Protein AF-A0A2M7BHI1-F1 (afdb_monomer_lite)

Structure (mmCIF, N/CA/C/O backbone):
data_AF-A0A2M7BHI1-F1
#
_entry.id   AF-A0A2M7BHI1-F1
#
loop_
_atom_site.group_PDB
_atom_site.id
_atom_site.type_symbol
_atom_site.label_atom_id
_atom_site.label_alt_id
_atom_site.label_comp_id
_atom_site.label_asym_id
_atom_site.label_entity_id
_atom_site.label_seq_id
_atom_site.pdbx_PDB_ins_code
_atom_site.Cartn_x
_atom_site.Cartn_y
_atom_site.Cartn_z
_atom_site.occupancy
_atom_site.B_iso_or_equiv
_atom_site.auth_seq_id
_atom_site.auth_comp_id
_atom_site.auth_asym_id
_atom_site.auth_atom_id
_atom_site.pdbx_PDB_model_num
ATOM 1 N N . MET A 1 1 ? -18.870 2.714 3.891 1.00 71.69 1 MET A N 1
ATOM 2 C CA . MET A 1 1 ? -17.610 3.366 3.472 1.00 71.69 1 MET A CA 1
ATOM 3 C C . MET A 1 1 ? -16.455 2.577 4.065 1.00 71.69 1 MET A C 1
ATOM 5 O O . ME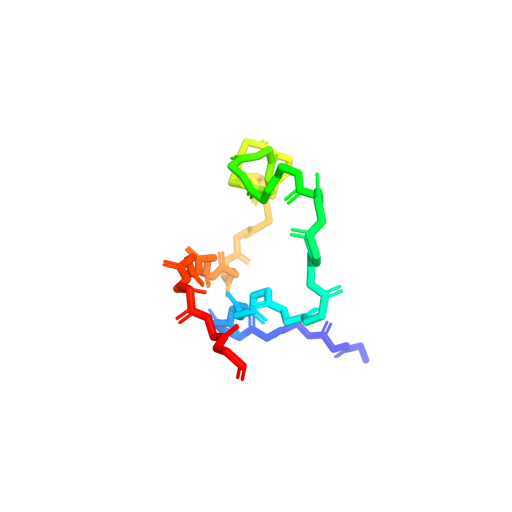T A 1 1 ? -16.485 2.332 5.263 1.00 71.69 1 MET A O 1
ATOM 9 N N . VAL A 1 2 ? -15.508 2.107 3.250 1.00 81.69 2 VAL A N 1
ATOM 10 C CA . VAL A 1 2 ? -14.389 1.271 3.721 1.00 81.69 2 VAL A CA 1
ATOM 11 C C . VAL A 1 2 ? -13.150 2.150 3.851 1.00 81.69 2 VAL A C 1
ATOM 13 O O . VAL A 1 2 ? -12.707 2.724 2.863 1.00 81.69 2 VAL A O 1
ATOM 16 N N . LYS A 1 3 ? -12.605 2.267 5.065 1.00 86.50 3 LYS A N 1
ATOM 17 C CA . LYS A 1 3 ? -11.358 2.988 5.344 1.00 86.50 3 LYS A CA 1
ATOM 18 C C . LYS A 1 3 ? -10.449 2.075 6.170 1.00 86.50 3 LYS A C 1
ATOM 20 O O . LYS A 1 3 ? -10.622 1.995 7.387 1.00 86.50 3 LYS A O 1
ATOM 25 N N . PRO A 1 4 ? -9.566 1.293 5.525 1.00 92.56 4 PRO A N 1
ATOM 26 C CA . PRO A 1 4 ? -8.754 0.323 6.236 1.00 92.56 4 PRO A CA 1
ATOM 27 C C . PRO A 1 4 ? -7.713 1.047 7.083 1.00 92.56 4 PRO A C 1
ATOM 29 O O . PRO A 1 4 ? -7.086 2.000 6.629 1.00 92.56 4 PRO A O 1
ATOM 32 N N . LYS A 1 5 ? -7.485 0.553 8.302 1.00 94.00 5 LYS A N 1
ATOM 33 C CA . LYS A 1 5 ? -6.413 1.078 9.153 1.00 94.00 5 LYS A CA 1
ATOM 34 C C . LYS A 1 5 ? -5.030 0.833 8.538 1.00 94.00 5 LYS A C 1
ATOM 36 O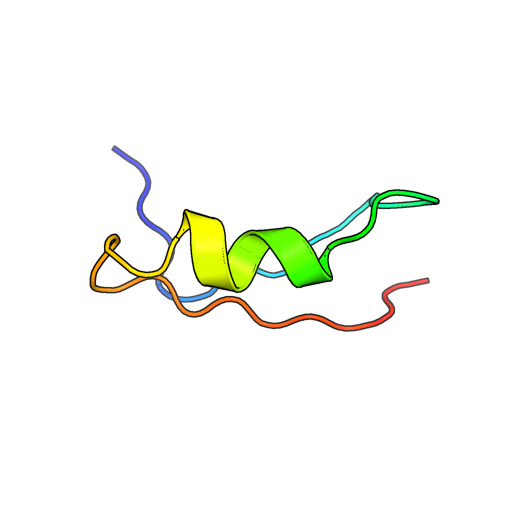 O . LYS A 1 5 ? -4.132 1.647 8.705 1.00 94.00 5 LYS A O 1
ATOM 41 N N . ILE A 1 6 ? -4.866 -0.288 7.830 1.00 93.75 6 ILE A N 1
ATOM 42 C CA . ILE A 1 6 ? -3.615 -0.687 7.177 1.00 93.75 6 ILE A CA 1
ATOM 43 C C . ILE A 1 6 ? -3.915 -1.131 5.743 1.00 93.75 6 ILE A C 1
ATOM 45 O O . ILE A 1 6 ? -4.802 -1.957 5.528 1.00 93.75 6 ILE A O 1
ATOM 49 N N . LEU A 1 7 ? -3.154 -0.612 4.782 1.00 93.81 7 LEU A N 1
ATOM 50 C CA . LEU A 1 7 ? -3.213 -0.973 3.369 1.00 93.81 7 LEU A CA 1
ATOM 51 C C . LEU A 1 7 ? -1.945 -1.735 2.967 1.00 93.81 7 LEU A C 1
ATOM 53 O O . LEU A 1 7 ? -0.845 -1.184 3.017 1.00 93.81 7 LEU A O 1
ATOM 57 N N . TYR A 1 8 ? -2.116 -2.979 2.522 1.00 93.81 8 TYR A N 1
ATOM 58 C CA . TYR A 1 8 ? -1.066 -3.775 1.886 1.00 93.81 8 TYR A CA 1
ATOM 59 C C . TYR A 1 8 ? -1.331 -3.848 0.380 1.00 93.81 8 TYR A C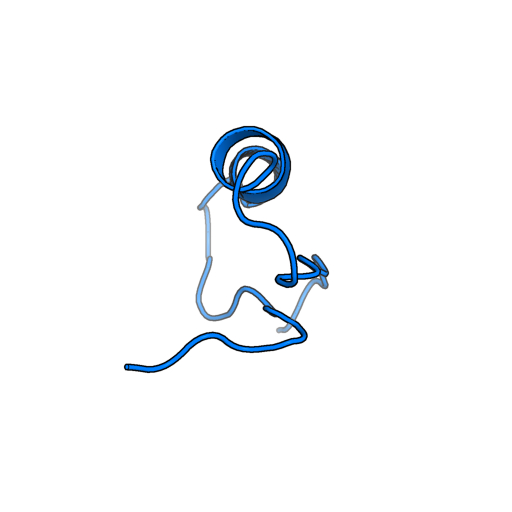 1
ATOM 61 O O . TYR A 1 8 ? -2.329 -4.452 -0.019 1.00 93.81 8 TYR A O 1
ATOM 69 N N . PRO A 1 9 ? -0.473 -3.257 -0.466 1.00 91.56 9 PRO A N 1
ATOM 70 C CA . PRO A 1 9 ? -0.582 -3.422 -1.908 1.00 91.56 9 PRO A CA 1
ATOM 71 C C . PRO A 1 9 ? -0.359 -4.892 -2.297 1.00 91.56 9 PRO A C 1
ATOM 73 O O . PRO A 1 9 ? 0.590 -5.524 -1.833 1.00 91.56 9 PRO A O 1
ATOM 76 N N . TYR A 1 10 ? -1.238 -5.432 -3.142 1.00 91.75 10 TYR A N 1
ATOM 77 C CA . TYR A 1 10 ? -1.179 -6.804 -3.649 1.00 91.75 10 TYR A CA 1
ATOM 78 C C . TYR A 1 10 ? -1.495 -6.829 -5.150 1.00 91.75 10 TYR A C 1
ATOM 80 O O . TYR A 1 10 ? -2.137 -5.909 -5.652 1.00 91.75 10 TYR A O 1
ATOM 88 N N . HIS A 1 11 ? -1.007 -7.850 -5.864 1.00 91.44 11 HIS A N 1
ATOM 89 C CA . HIS A 1 11 ? -1.060 -7.941 -7.333 1.00 91.44 11 HIS A CA 1
ATOM 90 C C . HIS A 1 11 ? -0.514 -6.702 -8.056 1.00 91.44 11 HIS A C 1
ATOM 92 O O . HIS A 1 11 ? -1.064 -6.234 -9.049 1.00 91.44 11 HIS A O 1
ATOM 98 N N . THR A 1 12 ? 0.593 -6.161 -7.558 1.00 90.50 12 THR A N 1
ATOM 99 C CA . THR A 1 12 ? 1.172 -4.916 -8.067 1.00 90.50 12 THR A CA 1
ATOM 100 C C . THR A 1 12 ? 2.300 -5.138 -9.070 1.00 90.50 12 THR A C 1
ATOM 102 O O . THR A 1 12 ? 3.114 -4.239 -9.195 1.00 90.50 12 THR A O 1
ATOM 105 N N . THR A 1 13 ? 2.370 -6.303 -9.734 1.00 87.25 13 THR A N 1
ATOM 106 C CA . THR A 1 13 ? 3.421 -6.775 -10.671 1.00 87.25 13 THR A CA 1
ATOM 107 C C . THR A 1 13 ? 4.544 -5.757 -10.930 1.00 87.25 13 THR A C 1
ATOM 109 O O . THR A 1 13 ? 5.491 -5.702 -10.148 1.00 87.25 13 THR A O 1
ATOM 112 N N . ASP A 1 14 ? 4.389 -4.897 -11.943 1.00 89.31 14 ASP A N 1
ATOM 113 C CA . ASP A 1 14 ? 5.358 -3.855 -12.326 1.00 89.31 14 ASP A CA 1
ATOM 114 C C . ASP A 1 14 ? 4.946 -2.444 -11.865 1.00 89.31 14 ASP A C 1
ATOM 116 O O . ASP A 1 14 ? 5.533 -1.432 -12.249 1.00 89.31 14 ASP A O 1
ATOM 120 N N . THR A 1 15 ? 3.894 -2.350 -11.052 1.00 92.06 15 THR A N 1
ATOM 121 C CA . THR A 1 15 ? 3.397 -1.083 -10.517 1.00 92.06 15 THR A CA 1
ATOM 122 C C . THR A 1 15 ? 4.330 -0.574 -9.426 1.00 92.06 15 THR A C 1
ATOM 124 O O . THR A 1 15 ? 4.558 -1.235 -8.413 1.00 92.06 15 THR A O 1
ATOM 127 N N . ASP A 1 16 ? 4.811 0.657 -9.587 1.00 92.31 16 ASP A N 1
ATOM 128 C CA . ASP A 1 16 ? 5.594 1.341 -8.563 1.00 92.31 16 ASP A CA 1
ATOM 129 C C . ASP A 1 16 ? 4.714 1.750 -7.367 1.00 92.31 16 ASP A C 1
ATOM 131 O O . ASP A 1 16 ? 4.106 2.824 -7.332 1.00 92.31 16 ASP A O 1
ATOM 135 N N . THR A 1 17 ? 4.657 0.877 -6.360 1.00 93.31 17 THR A N 1
ATOM 136 C CA . THR A 1 17 ? 3.865 1.081 -5.140 1.00 93.31 17 THR A CA 1
ATOM 137 C C . THR A 1 17 ? 4.405 2.183 -4.232 1.00 93.31 17 THR A C 1
ATOM 139 O O . THR A 1 17 ? 3.693 2.600 -3.319 1.00 93.31 17 THR A O 1
ATOM 142 N N . SER A 1 18 ? 5.631 2.677 -4.454 1.00 91.56 18 SER A N 1
ATOM 143 C CA . SER A 1 18 ? 6.208 3.755 -3.631 1.00 91.56 18 SER A CA 1
ATOM 144 C C . SER A 1 18 ? 5.396 5.051 -3.728 1.00 91.56 18 SER A C 1
ATOM 146 O O . SER A 1 18 ? 5.326 5.827 -2.776 1.00 91.56 18 SER A O 1
ATOM 148 N N . LYS A 1 19 ? 4.677 5.232 -4.842 1.00 94.75 19 LYS A N 1
ATOM 149 C CA . LYS A 1 19 ? 3.806 6.382 -5.107 1.00 94.75 19 LYS A CA 1
ATOM 150 C C . LYS A 1 19 ? 2.557 6.430 -4.222 1.00 94.75 19 LYS A C 1
ATOM 152 O O . LYS A 1 19 ? 1.954 7.490 -4.097 1.00 94.75 19 LYS A O 1
ATOM 157 N N . LEU A 1 20 ? 2.159 5.329 -3.579 1.00 93.81 20 LEU A N 1
ATOM 158 C CA . LEU A 1 20 ? 0.937 5.289 -2.762 1.00 93.81 20 LEU A CA 1
ATOM 159 C C . LEU A 1 20 ? 1.052 6.112 -1.472 1.00 93.81 20 LEU A C 1
ATOM 161 O O . LEU A 1 20 ? 0.081 6.743 -1.068 1.00 93.81 20 LEU A O 1
ATOM 165 N N . GLN A 1 21 ? 2.227 6.142 -0.841 1.00 91.75 21 GLN A N 1
ATOM 166 C CA . GLN A 1 21 ? 2.451 6.916 0.384 1.00 91.75 21 GLN A CA 1
ATOM 167 C C . GLN A 1 21 ? 2.224 8.428 0.194 1.00 91.75 21 GLN A C 1
ATOM 169 O O . GLN A 1 21 ? 1.443 8.996 0.957 1.00 91.75 21 GLN A O 1
ATOM 174 N N . PRO A 1 22 ? 2.832 9.104 -0.806 1.00 94.88 22 PRO A N 1
ATOM 175 C CA . PRO A 1 22 ? 2.598 10.531 -1.009 1.00 94.88 22 PRO A CA 1
ATOM 176 C C . PRO A 1 22 ? 1.175 10.850 -1.482 1.00 94.88 22 PRO A C 1
ATOM 178 O O . PRO A 1 22 ? 0.663 11.910 -1.134 1.00 94.88 22 PRO A O 1
ATOM 181 N N . LEU A 1 23 ? 0.524 9.952 -2.233 1.00 95.31 23 LEU A N 1
ATOM 182 C CA . LEU A 1 23 ? -0.862 10.143 -2.683 1.00 95.31 23 LEU A CA 1
ATOM 183 C C . LEU A 1 23 ? -1.876 10.052 -1.534 1.00 95.31 23 LEU A C 1
ATOM 185 O O . LEU A 1 23 ? -2.899 10.726 -1.570 1.00 95.31 23 LEU A O 1
ATOM 189 N N . LEU A 1 24 ? -1.591 9.237 -0.516 1.00 93.94 24 LEU A N 1
ATOM 190 C CA . LEU A 1 24 ? -2.479 9.007 0.629 1.00 93.94 24 LEU A CA 1
ATOM 191 C C . LEU A 1 24 ? -2.068 9.783 1.888 1.00 93.94 24 LEU A C 1
ATOM 193 O O . LEU A 1 24 ? -2.643 9.568 2.951 1.00 93.94 24 LEU A O 1
ATOM 197 N N . LYS A 1 25 ? -1.101 10.703 1.794 1.00 91.19 25 LYS A N 1
ATOM 198 C CA . LYS A 1 25 ? -0.567 11.443 2.952 1.00 91.19 25 LYS A CA 1
ATOM 199 C C . LYS A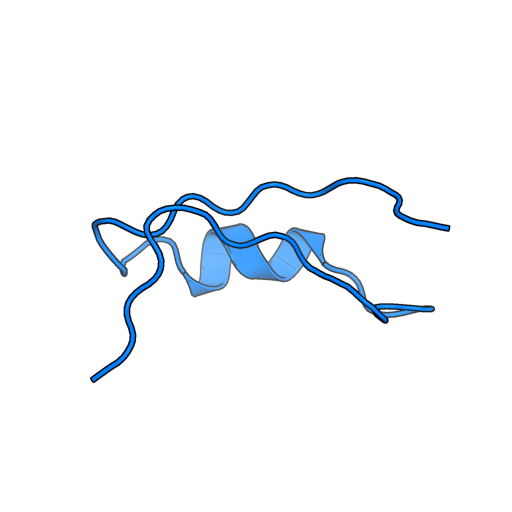 1 25 ? -1.635 12.226 3.733 1.00 91.19 25 LYS A C 1
ATOM 201 O O . LYS A 1 25 ? -1.524 12.371 4.947 1.00 91.19 25 LYS A O 1
ATOM 206 N N . ASP A 1 26 ? -2.660 12.716 3.035 1.00 94.56 26 ASP A N 1
ATOM 207 C CA . ASP A 1 26 ? -3.730 13.535 3.612 1.00 94.56 26 ASP A CA 1
ATOM 208 C C . ASP A 1 26 ? -4.884 12.665 4.154 1.00 94.56 26 ASP A C 1
ATOM 210 O O . ASP A 1 26 ? -5.709 13.123 4.951 1.00 94.56 26 ASP A O 1
ATOM 214 N N . GLU A 1 27 ? -4.903 11.371 3.806 1.00 93.62 27 GLU A N 1
ATOM 215 C CA . GLU A 1 27 ? -5.873 10.396 4.297 1.00 93.62 27 GLU A CA 1
ATOM 216 C C . GLU A 1 27 ? -5.507 9.895 5.695 1.00 93.62 27 GLU A C 1
ATOM 218 O O . GLU A 1 27 ? -4.950 8.815 5.908 1.00 93.62 27 GLU A O 1
ATOM 223 N N . LYS A 1 28 ? -5.893 10.690 6.696 1.00 88.88 28 LYS A N 1
ATOM 224 C CA . LYS A 1 28 ? -5.700 10.353 8.111 1.00 88.88 28 LYS A CA 1
ATOM 225 C C . LYS A 1 28 ? -6.332 8.997 8.436 1.00 88.88 28 LYS A C 1
ATOM 227 O O . LYS A 1 28 ? -7.530 8.806 8.223 1.00 88.88 28 LYS A O 1
ATOM 232 N N . GLY A 1 29 ? -5.536 8.084 8.992 1.00 91.44 29 GLY A N 1
ATOM 233 C CA . GLY A 1 29 ? -5.984 6.773 9.470 1.00 91.44 29 GLY A CA 1
ATOM 234 C C . GLY A 1 29 ? -5.712 5.593 8.535 1.00 91.44 29 GLY A C 1
ATOM 235 O O . GLY A 1 29 ? -6.088 4.484 8.900 1.00 91.44 29 GLY A O 1
ATOM 236 N N . ILE A 1 30 ? -5.063 5.806 7.383 1.00 94.19 30 ILE A N 1
ATOM 237 C CA . ILE A 1 30 ? -4.609 4.726 6.496 1.00 94.19 30 ILE A CA 1
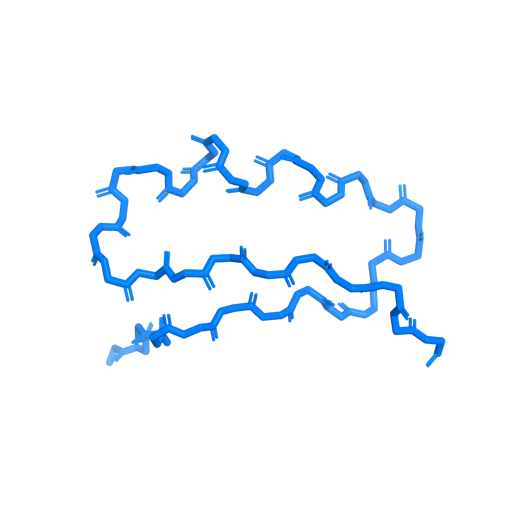ATOM 238 C C . ILE A 1 30 ? -3.084 4.614 6.574 1.00 94.19 30 ILE A C 1
ATOM 240 O O . ILE A 1 30 ? -2.359 5.509 6.149 1.00 94.19 30 ILE A O 1
ATOM 244 N N . GLU A 1 31 ? -2.585 3.496 7.094 1.00 94.69 31 GLU A N 1
ATOM 245 C CA . GLU A 1 31 ? -1.157 3.180 7.114 1.00 94.69 31 GLU A CA 1
ATOM 246 C C . GLU A 1 31 ? -0.796 2.294 5.915 1.00 94.69 31 GLU A C 1
ATOM 248 O O . GLU A 1 31 ? -1.203 1.134 5.841 1.00 94.69 31 GLU A O 1
ATOM 253 N N . VAL A 1 32 ? -0.025 2.818 4.960 1.00 93.62 32 VAL A N 1
ATOM 254 C CA . VAL A 1 32 ? 0.418 2.044 3.789 1.00 93.62 32 VAL A CA 1
ATOM 255 C C . VAL A 1 32 ? 1.684 1.263 4.127 1.00 93.62 32 VAL A C 1
ATOM 257 O O . VAL A 1 32 ? 2.711 1.852 4.466 1.00 93.62 32 VAL A O 1
ATOM 260 N N . ARG A 1 33 ? 1.637 -0.064 3.978 1.00 93.50 33 ARG A N 1
ATOM 261 C CA . ARG A 1 33 ? 2.780 -0.960 4.185 1.00 93.50 33 ARG A CA 1
ATOM 262 C C . ARG A 1 33 ? 3.128 -1.683 2.899 1.00 93.50 33 ARG A C 1
ATOM 264 O O . ARG A 1 33 ? 2.382 -2.537 2.427 1.00 93.50 33 ARG A O 1
ATOM 271 N N . ILE A 1 34 ? 4.296 -1.370 2.356 1.00 90.50 34 ILE A N 1
ATOM 272 C CA . ILE A 1 34 ? 4.798 -2.003 1.139 1.00 90.50 34 ILE A CA 1
ATOM 273 C C . ILE A 1 34 ? 5.596 -3.245 1.537 1.00 90.50 34 ILE A C 1
ATOM 275 O O . ILE A 1 34 ? 6.600 -3.158 2.242 1.00 90.50 34 ILE A O 1
ATOM 279 N N . ARG A 1 35 ? 5.152 -4.413 1.070 1.00 88.12 35 ARG A N 1
ATOM 280 C CA . ARG A 1 35 ? 5.869 -5.686 1.192 1.00 88.12 35 ARG A CA 1
ATOM 281 C C . ARG A 1 35 ? 5.887 -6.353 -0.176 1.00 88.12 35 ARG A C 1
ATOM 283 O O . ARG A 1 35 ? 4.869 -6.366 -0.858 1.00 88.12 35 ARG A O 1
ATOM 290 N N . ARG A 1 36 ? 7.016 -6.958 -0.562 1.00 79.69 36 ARG A N 1
ATOM 291 C CA . ARG A 1 36 ? 7.046 -7.869 -1.715 1.00 79.69 36 ARG A CA 1
ATOM 292 C C . ARG A 1 36 ? 6.295 -9.145 -1.348 1.00 79.69 36 ARG A C 1
ATOM 294 O O . ARG A 1 36 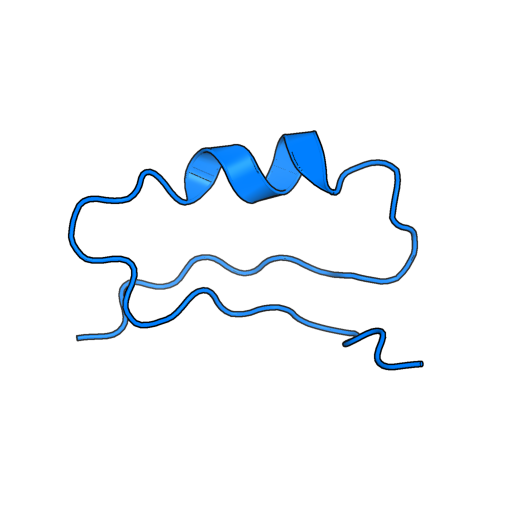? 6.832 -10.011 -0.660 1.00 79.69 36 ARG A O 1
ATOM 301 N N . MET A 1 37 ? 5.036 -9.201 -1.753 1.00 74.00 37 MET A N 1
ATOM 302 C CA . MET A 1 37 ? 4.189 -10.385 -1.677 1.00 74.00 37 MET A CA 1
ATOM 303 C C . MET A 1 37 ? 4.390 -11.120 -3.011 1.00 74.00 37 MET A C 1
ATOM 305 O O . MET A 1 37 ? 4.192 -10.508 -4.058 1.00 74.00 37 MET A O 1
ATOM 309 N N . LYS A 1 38 ? 4.906 -12.355 -2.969 1.00 68.25 38 LYS A N 1
ATOM 310 C CA . LYS A 1 38 ? 5.023 -13.217 -4.156 1.00 68.25 38 LYS A CA 1
ATOM 311 C C . LYS A 1 38 ? 3.671 -13.830 -4.494 1.00 68.25 38 LYS A C 1
ATOM 313 O O . LYS A 1 38 ? 2.901 -14.065 -3.535 1.00 68.25 38 LYS A O 1
#

Secondary structure (DSSP, 8-state):
----SEE---S-TT--GGGHHHHTTTSTT-EE------

pLDDT: mean 89.99, std 6.43, range [68.25, 95.31]

Foldseek 3Di:
DDDDLEDEDDPCVVPPCVVVCVVCVVVPRYHYDYDPDD

Radius of gyration: 10.4 Å; chains: 1; bounding box: 25×27×22 Å

Sequence (38 aa):
MVKPKILYPYHTTDTDTSKLQPLLKDEKGIEVRIRRMK